Protein AF-A0A838TKJ1-F1 (afdb_monomer_lite)

Sequence (138 aa):
MSDKIYMLIDPRNNEPFYVGNTGSSLKERLANHLACRNNKRQYKYYETIWQIYNSRLHLNKKERKPIIVLLDEYEFPESCYWEGYWIEQLMAWGFNILNYNKSSKAKQGWFYKQNKPKMLTMYYRLKKHLEPKKPVAA

Secondary structure (DSSP, 8-state):
--EEEEEEEETTTTEEEEEEEESS-HHHHHHHHH-----TTSS-----HHHHHHHHTT--TTSPPPEEEEEEEE-TT-HHHHHHHHHHHHHHTT---TT--SS----S---------HHHHHHHHHHHHHSPPPP---

Radius of gyration: 16.79 Å; chains: 1; bounding box: 40×62×32 Å

pLDDT: mean 70.98, std 18.7, range [30.91, 93.75]

Structure (mmCIF, N/CA/C/O backbone):
data_AF-A0A838TKJ1-F1
#
_entry.id   AF-A0A838TKJ1-F1
#
loop_
_atom_site.group_PDB
_atom_site.id
_atom_site.type_symbol
_atom_site.label_atom_id
_atom_site.label_alt_id
_atom_site.label_comp_id
_atom_site.label_asym_id
_atom_site.label_entity_id
_atom_site.label_seq_id
_atom_site.pdbx_PDB_ins_code
_atom_site.Cartn_x
_atom_site.Cartn_y
_atom_site.Cartn_z
_atom_site.occupancy
_atom_site.B_iso_or_equiv
_atom_site.auth_seq_id
_atom_site.auth_comp_id
_atom_site.auth_asym_id
_atom_site.auth_atom_id
_atom_site.pdbx_PDB_model_num
ATOM 1 N N . MET A 1 1 ? 18.381 -0.783 -7.968 1.00 63.59 1 MET A N 1
ATOM 2 C CA . MET A 1 1 ? 17.486 -0.641 -6.797 1.00 63.59 1 MET A CA 1
ATOM 3 C C . MET A 1 1 ? 16.146 -1.217 -7.210 1.00 63.59 1 MET A C 1
ATOM 5 O O . MET A 1 1 ? 15.684 -0.838 -8.277 1.00 63.59 1 MET A O 1
ATOM 9 N N . SER A 1 2 ? 15.595 -2.158 -6.438 1.00 81.19 2 SER A N 1
ATOM 10 C CA . SER A 1 2 ? 14.269 -2.728 -6.712 1.00 81.19 2 SER A CA 1
ATOM 11 C C . SER A 1 2 ? 13.190 -1.789 -6.174 1.00 81.19 2 SER A C 1
ATOM 13 O O . SER A 1 2 ? 13.251 -1.363 -5.010 1.00 81.19 2 SER A O 1
ATOM 15 N N . ASP A 1 3 ? 12.245 -1.445 -7.037 1.00 89.12 3 ASP A N 1
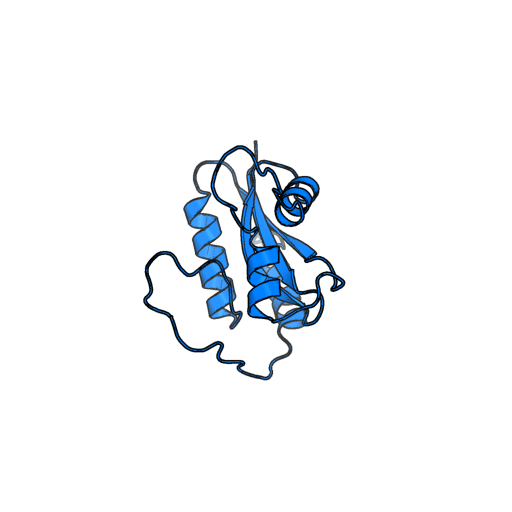ATOM 16 C CA . ASP A 1 3 ? 11.071 -0.669 -6.682 1.00 89.12 3 ASP A CA 1
ATOM 17 C C . ASP A 1 3 ? 9.985 -1.589 -6.117 1.00 89.12 3 ASP A C 1
ATOM 19 O O . ASP A 1 3 ? 9.921 -2.779 -6.412 1.00 89.12 3 ASP A O 1
ATOM 23 N N . LYS A 1 4 ? 9.102 -1.021 -5.294 1.00 92.94 4 LYS A N 1
ATOM 24 C CA . LYS A 1 4 ? 8.041 -1.765 -4.611 1.00 92.94 4 LYS A CA 1
ATOM 25 C C . LYS A 1 4 ? 6.677 -1.202 -4.955 1.00 92.94 4 LYS A C 1
ATOM 27 O O . LYS A 1 4 ? 6.478 0.010 -4.841 1.00 92.94 4 LYS A O 1
ATOM 32 N N . ILE A 1 5 ? 5.720 -2.072 -5.266 1.00 93.44 5 ILE A N 1
ATOM 33 C CA . ILE A 1 5 ? 4.294 -1.735 -5.239 1.00 93.44 5 ILE A CA 1
ATOM 34 C C . ILE A 1 5 ? 3.751 -2.044 -3.851 1.00 93.44 5 ILE A C 1
ATOM 36 O O . ILE A 1 5 ? 4.015 -3.098 -3.277 1.00 93.44 5 ILE A O 1
ATOM 40 N N . TYR A 1 6 ? 2.961 -1.132 -3.302 1.00 93.75 6 TYR A N 1
ATOM 41 C CA . TYR A 1 6 ? 2.281 -1.311 -2.028 1.00 93.75 6 TYR A CA 1
ATOM 42 C C . TYR A 1 6 ? 0.818 -0.908 -2.123 1.00 93.75 6 TYR A C 1
ATOM 44 O O . TYR A 1 6 ? 0.409 -0.165 -3.014 1.00 93.75 6 TYR A O 1
ATOM 52 N N . MET A 1 7 ? 0.044 -1.341 -1.135 1.00 93.62 7 MET A N 1
ATOM 53 C CA . MET A 1 7 ? -1.295 -0.827 -0.876 1.00 93.62 7 MET A CA 1
ATOM 54 C C . MET A 1 7 ? -1.409 -0.220 0.519 1.00 93.62 7 MET A C 1
ATOM 56 O O . MET A 1 7 ? -0.676 -0.599 1.436 1.00 93.62 7 MET A O 1
ATOM 60 N N . LEU A 1 8 ? -2.345 0.718 0.676 1.00 92.25 8 LEU A N 1
ATOM 61 C CA . LEU A 1 8 ? -2.817 1.186 1.976 1.00 92.25 8 LEU A CA 1
ATOM 62 C C . LEU A 1 8 ? -4.184 0.577 2.278 1.00 92.25 8 LEU A C 1
ATOM 64 O O . LEU A 1 8 ? -5.090 0.616 1.443 1.00 92.25 8 LEU A O 1
ATOM 68 N N . ILE A 1 9 ? -4.314 0.055 3.492 1.00 89.69 9 ILE A N 1
ATOM 69 C CA . ILE A 1 9 ? -5.513 -0.589 4.021 1.00 89.69 9 ILE A CA 1
ATOM 70 C C . ILE A 1 9 ? -6.088 0.264 5.147 1.00 89.69 9 ILE A C 1
ATOM 72 O O . ILE A 1 9 ? -5.357 0.742 6.023 1.00 89.69 9 ILE A O 1
ATOM 76 N N . ASP A 1 10 ? -7.406 0.440 5.133 1.00 86.44 10 ASP A N 1
ATOM 77 C CA . ASP A 1 10 ? -8.134 1.074 6.222 1.00 86.44 10 ASP A CA 1
ATOM 78 C C . ASP A 1 10 ? -8.250 0.081 7.389 1.00 86.44 10 ASP A C 1
ATOM 80 O O . ASP A 1 10 ? -8.839 -0.988 7.238 1.00 86.44 10 ASP A O 1
ATOM 84 N N . PRO A 1 11 ? -7.705 0.397 8.574 1.00 85.19 11 PRO A N 1
ATOM 85 C CA . PRO A 1 11 ? -7.661 -0.530 9.705 1.00 85.19 11 PRO A CA 1
ATOM 86 C C . PRO A 1 11 ? -9.033 -0.825 10.338 1.00 85.19 11 PRO A C 1
ATOM 88 O O . PRO A 1 11 ? -9.102 -1.616 11.279 1.00 85.19 11 PRO A O 1
ATOM 91 N N . ARG A 1 12 ? -10.113 -0.155 9.915 1.00 82.94 12 ARG A N 1
ATOM 92 C CA . ARG A 1 12 ? -11.457 -0.313 10.502 1.00 82.94 12 ARG A CA 1
ATOM 93 C C . ARG A 1 12 ? -12.263 -1.397 9.802 1.00 82.94 12 ARG A C 1
ATOM 95 O O . ARG A 1 12 ? -12.956 -2.161 10.463 1.00 82.94 12 ARG A O 1
ATOM 102 N N . ASN A 1 13 ? -12.154 -1.465 8.480 1.00 83.25 13 ASN A N 1
ATOM 103 C CA . ASN A 1 13 ? -12.812 -2.472 7.644 1.00 83.25 13 ASN A CA 1
ATOM 104 C C . ASN A 1 13 ? -11.814 -3.457 7.009 1.00 83.25 13 ASN A C 1
ATOM 106 O O . ASN A 1 13 ? -12.234 -4.444 6.409 1.00 83.25 13 ASN A O 1
ATOM 110 N N . ASN A 1 14 ? -10.509 -3.214 7.168 1.00 84.25 14 ASN A N 1
ATOM 111 C CA . ASN A 1 14 ? -9.423 -3.941 6.523 1.00 84.25 14 ASN A CA 1
ATOM 112 C C . ASN A 1 14 ? -9.540 -3.967 4.989 1.00 84.25 14 ASN A C 1
ATOM 114 O O . ASN A 1 14 ? -9.124 -4.929 4.351 1.00 84.25 14 ASN A O 1
ATOM 118 N N . GLU A 1 15 ? -10.096 -2.924 4.375 1.00 86.69 15 GLU A N 1
ATOM 119 C CA . GLU A 1 15 ? -10.185 -2.837 2.918 1.00 86.69 15 GLU A CA 1
ATOM 120 C C . GLU A 1 15 ? -9.051 -1.973 2.340 1.00 86.69 15 GLU A C 1
ATOM 122 O O . GLU A 1 15 ? -8.738 -0.909 2.891 1.00 86.69 15 GLU A O 1
ATOM 127 N N . PRO A 1 16 ? -8.418 -2.403 1.232 1.00 89.88 16 PRO A N 1
ATOM 128 C CA . PRO A 1 16 ? -7.485 -1.566 0.500 1.00 89.88 16 PRO A CA 1
ATOM 129 C C . PRO A 1 16 ? -8.228 -0.379 -0.109 1.00 89.88 16 PRO A C 1
ATOM 131 O O . PRO A 1 16 ? -9.289 -0.537 -0.713 1.00 89.88 16 PRO A O 1
ATOM 134 N N . PHE A 1 17 ? -7.641 0.806 0.027 1.00 87.44 17 PHE A N 1
ATOM 135 C CA . PHE A 1 17 ? -8.190 2.045 -0.524 1.00 87.44 17 PHE A CA 1
ATOM 136 C C . PHE A 1 17 ? -7.192 2.792 -1.411 1.00 87.44 17 PHE A C 1
ATOM 138 O O . PHE A 1 17 ? -7.559 3.782 -2.034 1.00 87.44 17 PHE A O 1
ATOM 145 N N . TYR A 1 18 ? -5.931 2.369 -1.479 1.00 90.88 18 TYR A N 1
ATOM 146 C CA . TYR A 1 18 ? -4.913 3.018 -2.304 1.00 90.88 18 TYR A CA 1
ATOM 147 C C . TYR A 1 18 ? -3.829 2.021 -2.701 1.00 90.88 18 TYR A C 1
ATOM 149 O O . TYR A 1 18 ? -3.478 1.156 -1.902 1.00 90.88 18 TYR A O 1
ATOM 157 N N . VAL A 1 19 ? -3.285 2.180 -3.902 1.00 91.19 19 VAL A N 1
ATOM 158 C CA . VAL A 1 19 ? -2.105 1.478 -4.422 1.00 91.19 19 VAL A CA 1
ATOM 159 C C . VAL A 1 19 ? -1.041 2.526 -4.715 1.00 91.19 19 VAL A C 1
ATOM 161 O O . VAL A 1 19 ? -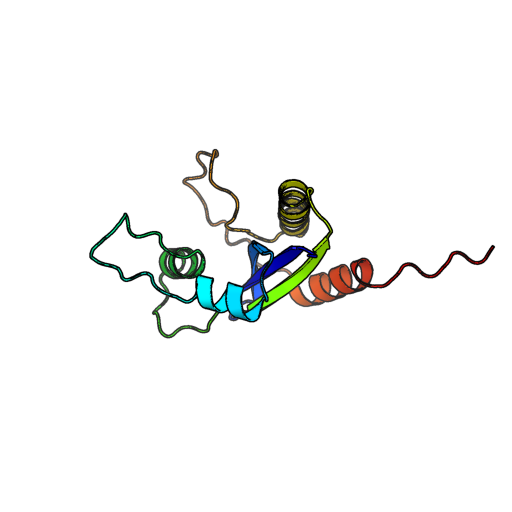1.361 3.652 -5.060 1.00 91.19 19 VAL A O 1
ATOM 164 N N . GLY A 1 20 ? 0.235 2.222 -4.576 1.00 90.38 20 GLY A N 1
ATOM 165 C CA . GLY A 1 20 ? 1.262 3.118 -5.082 1.00 90.38 20 GLY A CA 1
ATOM 166 C C . GLY A 1 20 ? 2.594 2.422 -5.190 1.00 90.38 20 GLY A C 1
ATOM 167 O O . GLY A 1 20 ? 2.759 1.299 -4.722 1.00 90.38 20 GLY A O 1
ATOM 168 N N . ASN A 1 21 ? 3.557 3.122 -5.765 1.00 91.56 21 ASN A N 1
ATOM 169 C CA . ASN A 1 21 ? 4.919 2.639 -5.883 1.00 91.56 21 ASN A CA 1
ATOM 170 C C . ASN A 1 21 ? 5.892 3.447 -5.011 1.00 91.56 21 ASN A C 1
ATOM 172 O O . ASN A 1 21 ? 5.617 4.582 -4.593 1.00 91.56 21 ASN A O 1
ATOM 176 N N . THR A 1 22 ? 7.026 2.841 -4.675 1.00 91.06 22 THR A N 1
ATOM 177 C CA . THR A 1 22 ? 8.110 3.514 -3.958 1.00 91.06 22 THR A CA 1
ATOM 178 C C . THR A 1 22 ? 9.449 2.824 -4.200 1.00 91.06 22 THR A C 1
ATOM 180 O O . THR A 1 22 ? 9.538 1.602 -4.127 1.00 91.06 22 THR A O 1
ATOM 183 N N . GLY A 1 23 ? 10.502 3.617 -4.413 1.00 91.12 23 GLY A N 1
ATOM 184 C CA . GLY A 1 23 ? 11.889 3.135 -4.385 1.00 91.12 23 GLY A CA 1
ATOM 185 C C . GLY A 1 23 ? 12.490 3.100 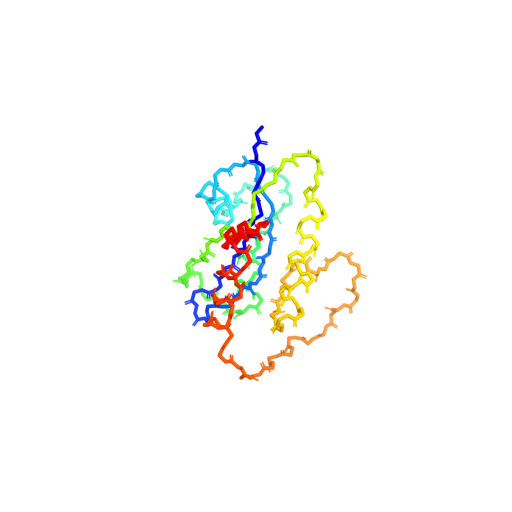-2.973 1.00 91.12 23 GLY A C 1
ATOM 186 O O . GLY A 1 23 ? 13.564 2.544 -2.761 1.00 91.12 23 GLY A O 1
ATOM 187 N N . SER A 1 24 ? 11.807 3.689 -1.984 1.00 91.62 24 SER A N 1
ATOM 188 C CA . SER A 1 24 ? 12.242 3.703 -0.582 1.00 91.62 24 SER A CA 1
ATOM 189 C C . SER A 1 24 ? 11.589 2.599 0.259 1.00 91.62 24 SER A C 1
ATOM 191 O O . SER A 1 24 ? 10.793 1.795 -0.229 1.00 91.62 24 SER A O 1
ATOM 193 N N . SER A 1 25 ? 11.925 2.526 1.550 1.00 93.25 25 SER A N 1
ATOM 194 C CA . SER A 1 25 ? 11.303 1.549 2.452 1.00 93.25 25 SER A CA 1
ATOM 195 C C . SER A 1 25 ? 9.804 1.830 2.654 1.00 93.25 25 SER A C 1
ATOM 197 O O . SER A 1 25 ? 9.371 2.983 2.697 1.00 93.25 25 SER A O 1
ATOM 199 N N . LEU A 1 26 ? 8.995 0.784 2.869 1.00 93.00 26 LEU A N 1
ATOM 200 C CA . LEU A 1 26 ? 7.562 0.951 3.158 1.00 93.00 26 LEU A CA 1
ATOM 201 C C . LEU A 1 26 ? 7.314 1.787 4.420 1.00 93.00 26 LEU A C 1
ATOM 203 O O . LEU A 1 26 ? 6.379 2.582 4.468 1.00 93.00 26 LEU A O 1
ATOM 207 N N . LYS A 1 27 ? 8.177 1.659 5.435 1.00 92.62 27 LYS A N 1
ATOM 208 C CA . LYS A 1 27 ? 8.093 2.448 6.671 1.00 92.62 27 LYS A CA 1
ATOM 209 C C . LYS A 1 27 ? 8.239 3.944 6.391 1.00 92.62 27 LYS A C 1
ATOM 211 O O . LYS A 1 27 ? 7.453 4.745 6.895 1.00 92.62 27 LYS A O 1
ATOM 216 N N . GLU A 1 28 ? 9.221 4.312 5.577 1.00 91.56 28 GLU A N 1
ATOM 217 C CA . GLU A 1 28 ? 9.445 5.696 5.162 1.00 91.56 28 GLU A CA 1
ATOM 218 C C . GLU A 1 28 ? 8.292 6.208 4.295 1.00 91.56 28 GLU A C 1
ATOM 220 O O . GLU A 1 28 ? 7.769 7.301 4.518 1.00 91.56 28 GLU A O 1
ATOM 225 N N . ARG A 1 29 ? 7.813 5.385 3.356 1.00 91.94 29 ARG A N 1
ATOM 226 C CA . ARG A 1 29 ? 6.674 5.748 2.513 1.00 91.94 29 ARG A CA 1
ATOM 227 C C . ARG A 1 29 ? 5.396 5.965 3.323 1.00 91.94 29 ARG A C 1
ATOM 229 O O . ARG A 1 29 ? 4.663 6.917 3.058 1.00 91.94 29 ARG A O 1
ATOM 236 N N . LEU A 1 30 ? 5.145 5.137 4.336 1.00 90.88 30 LEU A N 1
ATOM 237 C CA . LEU A 1 30 ? 4.035 5.325 5.268 1.00 90.88 30 LEU A CA 1
ATOM 238 C C . LEU A 1 30 ? 4.191 6.621 6.071 1.00 90.88 30 LEU A C 1
ATOM 240 O O . LEU A 1 30 ? 3.219 7.360 6.222 1.00 90.88 30 LEU A O 1
ATOM 244 N N . ALA A 1 31 ? 5.399 6.930 6.551 1.00 88.25 31 ALA A N 1
ATOM 245 C CA . ALA A 1 31 ? 5.664 8.187 7.245 1.00 88.25 31 ALA A CA 1
ATOM 246 C C . ALA A 1 31 ? 5.336 9.399 6.356 1.00 88.25 31 ALA A C 1
ATOM 248 O O . ALA A 1 31 ? 4.687 10.331 6.825 1.00 88.25 31 ALA A O 1
ATOM 249 N N . ASN A 1 32 ? 5.673 9.344 5.064 1.00 85.88 32 ASN A N 1
ATOM 250 C CA . ASN A 1 32 ? 5.333 10.388 4.093 1.00 85.88 32 ASN A CA 1
ATOM 251 C C . ASN A 1 32 ? 3.816 10.544 3.880 1.00 85.88 32 ASN A C 1
ATOM 253 O O . ASN A 1 32 ? 3.331 11.668 3.777 1.00 85.88 32 ASN A O 1
ATOM 257 N N . HIS A 1 33 ? 3.049 9.447 3.862 1.00 85.12 33 HIS A N 1
ATOM 258 C CA . HIS A 1 33 ? 1.577 9.502 3.802 1.00 85.12 33 HIS A CA 1
ATOM 259 C C . HIS A 1 33 ? 0.946 10.104 5.064 1.00 85.12 33 HIS A C 1
ATOM 261 O O . HIS A 1 33 ? -0.106 10.743 4.993 1.00 85.12 33 HIS A O 1
ATOM 267 N N . LEU A 1 34 ? 1.579 9.902 6.220 1.00 84.00 34 LEU A N 1
ATOM 268 C CA . LEU A 1 34 ? 1.124 10.425 7.510 1.00 84.00 34 LEU A CA 1
ATOM 269 C C . LEU A 1 34 ? 1.564 11.871 7.766 1.00 84.00 34 LEU A C 1
ATOM 271 O O . LEU A 1 34 ? 0.901 12.587 8.519 1.00 84.00 34 LEU A O 1
ATOM 275 N N . ALA A 1 35 ? 2.678 12.299 7.176 1.00 79.19 35 ALA A N 1
ATOM 276 C CA . ALA A 1 35 ? 3.237 13.622 7.381 1.00 79.19 35 ALA A CA 1
ATOM 277 C C . ALA A 1 35 ? 2.335 14.696 6.754 1.00 79.19 35 ALA A C 1
ATOM 279 O O . ALA A 1 35 ? 2.289 14.882 5.540 1.00 79.19 35 ALA A O 1
ATOM 280 N N . CYS A 1 36 ? 1.639 15.464 7.594 1.00 61.41 36 CYS A N 1
ATOM 281 C CA . CYS A 1 36 ? 1.002 16.701 7.160 1.00 61.41 36 CYS A CA 1
ATOM 282 C C . CYS A 1 36 ? 2.087 17.708 6.751 1.00 61.41 36 CYS A C 1
ATOM 284 O O . CYS A 1 36 ? 2.815 18.204 7.613 1.00 61.41 36 CYS A O 1
ATOM 286 N N . ARG A 1 37 ? 2.179 18.081 5.468 1.00 55.16 37 ARG A N 1
ATOM 287 C CA . ARG A 1 37 ? 2.995 19.236 5.056 1.00 55.16 37 ARG A CA 1
ATOM 288 C C . ARG A 1 37 ? 2.290 20.537 5.452 1.00 55.16 37 ARG A C 1
ATOM 290 O O . ARG A 1 37 ? 1.675 21.204 4.632 1.00 55.16 37 ARG A O 1
ATOM 297 N N . ASN A 1 38 ? 2.421 20.928 6.717 1.00 45.53 38 ASN A N 1
ATOM 298 C CA . ASN A 1 38 ? 2.017 22.247 7.222 1.00 45.53 38 ASN A CA 1
ATOM 299 C C . ASN A 1 38 ? 3.064 23.333 6.904 1.00 45.53 38 ASN A C 1
ATOM 301 O O . ASN A 1 38 ? 3.317 24.219 7.720 1.00 45.53 38 ASN A O 1
ATOM 305 N N . ASN A 1 39 ? 3.699 23.290 5.730 1.00 45.44 39 ASN A N 1
ATOM 306 C CA . ASN A 1 39 ? 4.639 24.338 5.342 1.00 45.44 39 ASN A CA 1
ATOM 307 C C . ASN A 1 39 ? 3.869 25.531 4.774 1.00 45.44 39 ASN A C 1
ATOM 309 O O . ASN A 1 39 ? 3.688 25.668 3.571 1.00 45.44 39 ASN A O 1
ATOM 313 N N . LYS A 1 40 ? 3.458 26.433 5.673 1.00 44.53 40 LYS A N 1
ATOM 314 C CA . LYS A 1 40 ? 2.768 27.705 5.383 1.00 44.53 40 LYS A CA 1
ATOM 315 C C . LYS A 1 40 ? 3.520 28.662 4.441 1.00 44.53 40 LYS A C 1
ATOM 317 O O . LYS A 1 40 ? 3.009 29.741 4.168 1.00 44.53 40 LYS A O 1
ATOM 322 N N . ARG A 1 41 ? 4.735 28.336 3.986 1.00 46.75 41 ARG A N 1
ATOM 323 C CA . ARG A 1 41 ? 5.595 29.283 3.259 1.00 46.75 41 ARG A CA 1
ATOM 324 C C . ARG A 1 41 ? 5.840 28.967 1.796 1.00 46.75 41 ARG A C 1
ATOM 326 O O . ARG A 1 41 ? 6.165 29.895 1.069 1.00 46.75 41 ARG A O 1
ATOM 333 N N . GLN A 1 42 ? 5.685 27.730 1.335 1.00 45.00 42 GLN A N 1
ATOM 334 C CA . GLN A 1 42 ? 6.033 27.402 -0.045 1.00 45.00 42 GLN A CA 1
ATOM 335 C C . GLN A 1 42 ? 5.133 26.281 -0.572 1.00 45.00 42 GLN A C 1
ATOM 337 O O . GLN A 1 42 ? 5.251 25.131 -0.163 1.00 45.00 42 GLN A O 1
ATOM 342 N N . TYR A 1 43 ? 4.272 26.668 -1.517 1.00 41.50 43 TYR A N 1
ATOM 343 C CA . TYR A 1 43 ? 3.435 25.834 -2.382 1.00 41.50 43 TYR A CA 1
ATOM 344 C C . TYR A 1 43 ? 2.206 25.169 -1.737 1.00 41.50 43 TYR A C 1
ATOM 346 O O . TYR A 1 43 ? 2.275 24.526 -0.697 1.00 41.50 43 TYR A O 1
ATOM 354 N N . LYS A 1 44 ? 1.066 25.371 -2.420 1.00 43.16 44 LYS A N 1
ATOM 355 C CA . LYS A 1 44 ? -0.231 24.673 -2.340 1.00 43.16 44 LYS A CA 1
ATOM 356 C C . LYS A 1 44 ? -0.235 23.452 -1.408 1.00 43.16 44 LYS A C 1
ATOM 358 O O . LYS A 1 44 ? 0.501 22.500 -1.643 1.00 43.16 44 LYS A O 1
ATOM 363 N N . TYR A 1 45 ? -1.122 23.471 -0.413 1.00 47.22 45 TYR A N 1
ATOM 364 C CA . TYR A 1 45 ? -1.476 22.329 0.432 1.00 47.22 45 TYR A CA 1
ATOM 365 C C . TYR A 1 45 ? -1.722 21.076 -0.426 1.00 47.22 45 TYR A C 1
ATOM 367 O O . TYR A 1 45 ? -2.805 20.905 -0.981 1.00 47.22 45 TYR A O 1
ATOM 375 N N . TYR A 1 46 ? -0.721 20.211 -0.577 1.00 55.81 46 TYR A N 1
ATOM 376 C CA . TYR A 1 46 ? -0.948 18.878 -1.117 1.00 55.81 46 TYR A CA 1
ATOM 377 C C . TYR A 1 46 ? -1.429 18.023 0.046 1.00 55.81 46 TYR A C 1
ATOM 379 O O . TYR A 1 46 ? -0.633 17.627 0.901 1.00 55.81 46 TYR A O 1
ATOM 387 N N . GLU A 1 47 ? -2.743 17.809 0.112 1.00 64.31 47 GLU A N 1
ATOM 388 C CA . GLU A 1 47 ? -3.313 16.843 1.042 1.00 64.31 47 GLU A CA 1
ATOM 389 C C . GLU A 1 47 ? -2.710 15.466 0.753 1.00 64.31 47 GLU A C 1
ATOM 391 O O . GLU A 1 47 ? -2.603 15.047 -0.405 1.00 64.31 47 GLU A O 1
ATOM 396 N N . THR A 1 48 ? -2.287 14.753 1.796 1.00 75.50 48 THR A N 1
ATOM 397 C CA . THR A 1 48 ? -1.839 13.371 1.610 1.00 75.50 48 THR A CA 1
ATOM 398 C C . THR A 1 48 ? -3.039 12.486 1.286 1.00 75.50 48 THR A C 1
ATOM 400 O O . THR A 1 48 ? -4.172 12.787 1.665 1.00 75.50 48 THR A O 1
ATOM 403 N N . ILE A 1 49 ? -2.809 11.349 0.627 1.00 76.56 49 ILE A N 1
ATOM 404 C CA . ILE A 1 49 ? -3.879 10.385 0.327 1.00 76.56 49 ILE A CA 1
ATOM 405 C C . ILE A 1 49 ? -4.642 9.981 1.597 1.00 76.56 49 ILE A C 1
ATOM 407 O O . ILE A 1 49 ? -5.864 9.857 1.569 1.00 76.56 49 ILE A O 1
ATOM 411 N N . TRP A 1 50 ? -3.942 9.847 2.726 1.00 75.38 50 TRP A N 1
ATOM 412 C CA . TRP A 1 50 ? -4.565 9.566 4.017 1.00 75.38 50 TRP A CA 1
ATOM 413 C C . TRP A 1 50 ? -5.489 10.694 4.500 1.00 75.38 50 TRP A C 1
ATOM 415 O O . TRP A 1 50 ? -6.576 10.432 5.008 1.00 75.38 50 TRP A O 1
ATOM 425 N N . GLN A 1 51 ? -5.091 11.955 4.319 1.00 74.19 51 GLN A N 1
ATOM 426 C CA . GLN A 1 51 ? -5.936 13.101 4.662 1.00 74.19 51 GLN A CA 1
ATOM 427 C C . GLN A 1 51 ? -7.176 13.174 3.775 1.00 74.19 51 GLN A C 1
ATOM 429 O O . GLN A 1 51 ? -8.269 13.366 4.300 1.00 74.19 51 GLN A O 1
ATOM 434 N N . ILE A 1 52 ? -7.012 12.960 2.466 1.00 73.50 52 ILE A N 1
ATOM 435 C CA . ILE A 1 52 ? -8.118 12.908 1.500 1.00 73.50 52 ILE A CA 1
ATOM 436 C C . ILE A 1 52 ? -9.087 11.780 1.867 1.00 73.50 52 ILE A C 1
ATOM 438 O O . ILE A 1 52 ? -10.302 11.955 1.814 1.00 73.50 52 ILE A O 1
ATOM 442 N N . TYR A 1 53 ? -8.567 10.613 2.245 1.00 74.50 53 TYR A N 1
ATOM 443 C CA . TYR A 1 53 ? -9.393 9.483 2.657 1.00 74.50 53 TYR A CA 1
ATOM 444 C C . TYR A 1 53 ? -10.192 9.797 3.927 1.00 74.50 53 TYR A C 1
ATOM 446 O O . TYR A 1 53 ? -11.412 9.639 3.944 1.00 74.50 53 TYR A O 1
ATOM 454 N N . ASN A 1 54 ? -9.533 10.329 4.960 1.00 72.69 54 ASN A N 1
ATOM 455 C CA . ASN A 1 54 ? -10.195 10.693 6.213 1.00 72.69 54 ASN A CA 1
ATOM 456 C C . ASN A 1 54 ? -11.222 11.815 6.045 1.00 72.69 54 ASN A C 1
ATOM 458 O O . ASN A 1 54 ? -12.290 11.752 6.653 1.00 72.69 54 ASN A O 1
ATOM 462 N N . SER A 1 55 ? -10.924 12.829 5.226 1.00 69.19 55 SER A N 1
ATOM 463 C CA . SER A 1 55 ? -11.849 13.937 4.968 1.00 69.19 55 SER A CA 1
ATOM 464 C C . SER A 1 55 ? -13.096 13.459 4.226 1.00 69.19 55 SER A C 1
ATOM 466 O O . SER A 1 55 ? -14.205 13.824 4.612 1.00 69.19 55 SER A O 1
ATOM 468 N N . ARG A 1 56 ? -12.940 12.568 3.236 1.00 68.44 56 ARG A N 1
ATOM 469 C CA . ARG A 1 56 ? -14.059 11.942 2.506 1.00 68.44 56 ARG A CA 1
ATOM 470 C C . ARG A 1 56 ? -14.954 11.080 3.388 1.00 68.44 56 ARG A C 1
ATOM 472 O O . ARG A 1 56 ? -16.122 10.904 3.064 1.00 68.44 56 ARG A O 1
ATOM 479 N N . LEU A 1 57 ? -14.409 10.536 4.470 1.00 68.88 57 LEU A N 1
ATOM 480 C CA . LEU A 1 57 ? -15.135 9.679 5.401 1.00 68.88 57 LEU A CA 1
ATOM 481 C C . LEU A 1 57 ? -15.622 10.428 6.650 1.00 68.88 57 LEU A C 1
ATOM 483 O O . LEU A 1 57 ? -16.168 9.795 7.547 1.00 68.88 57 LEU A O 1
ATOM 487 N N . HIS A 1 58 ? -15.453 11.757 6.704 1.00 65.88 58 HIS A N 1
ATOM 488 C CA . HIS A 1 58 ? -15.824 12.607 7.843 1.00 65.88 58 HIS A CA 1
ATOM 489 C C . HIS A 1 58 ? -15.242 12.128 9.184 1.00 65.88 58 HIS A C 1
ATOM 491 O O . HIS A 1 58 ? -15.880 12.221 10.232 1.00 65.88 58 HIS A O 1
ATOM 497 N N . LEU A 1 59 ? -14.013 11.611 9.152 1.00 65.44 59 LEU A N 1
ATOM 498 C CA . LEU A 1 59 ? -13.386 10.991 10.315 1.00 65.44 59 LEU A CA 1
ATOM 499 C C . LEU A 1 59 ? -12.643 12.008 11.162 1.00 65.44 59 LEU A C 1
ATOM 501 O O . LEU A 1 59 ? -11.941 12.893 10.664 1.00 65.44 59 LEU A O 1
ATOM 505 N N . ASN A 1 60 ? -12.727 11.821 12.474 1.00 61.94 60 ASN A N 1
ATOM 506 C CA . ASN A 1 60 ? -11.911 12.576 13.407 1.00 61.94 60 ASN A CA 1
ATOM 507 C C . ASN A 1 60 ? -10.440 12.164 13.259 1.00 61.94 60 ASN A C 1
ATOM 509 O O . ASN A 1 60 ? -10.112 10.981 13.214 1.00 61.94 60 ASN A O 1
ATOM 513 N N . LYS A 1 61 ? -9.519 13.138 13.285 1.00 57.31 61 LYS A N 1
ATOM 514 C CA . LYS A 1 61 ? -8.055 12.929 13.160 1.00 57.31 61 LYS A CA 1
ATOM 515 C C . LYS A 1 61 ? -7.441 11.960 14.188 1.00 57.31 61 LYS A C 1
ATOM 517 O O . LYS A 1 61 ? -6.268 11.622 14.072 1.00 57.31 61 LYS A O 1
ATOM 522 N N . LYS A 1 62 ? -8.206 11.555 15.207 1.00 57.53 62 LYS A N 1
ATOM 523 C CA . LYS A 1 62 ? -7.815 10.567 16.221 1.00 57.53 62 LYS A CA 1
ATOM 524 C C . LYS A 1 62 ? -7.985 9.113 15.751 1.00 57.53 62 LYS A C 1
ATOM 526 O O . LYS A 1 62 ? -7.610 8.209 16.491 1.00 57.53 62 LYS A O 1
ATOM 531 N N . GLU A 1 63 ? -8.539 8.872 14.562 1.00 61.34 63 GLU A N 1
ATOM 532 C CA . GLU A 1 63 ? -8.704 7.516 14.035 1.00 61.34 63 GLU A CA 1
ATOM 533 C C . GLU A 1 63 ? -7.395 6.884 13.528 1.00 61.34 63 GLU A C 1
ATOM 535 O O . GLU A 1 63 ? -6.406 7.548 13.210 1.00 61.34 63 GLU A O 1
ATOM 540 N N . ARG A 1 64 ? -7.400 5.546 13.541 1.00 72.12 64 ARG A N 1
ATOM 541 C CA . ARG A 1 64 ? -6.253 4.644 13.376 1.00 72.12 64 ARG A CA 1
ATOM 542 C C . ARG A 1 64 ? -5.539 4.856 12.032 1.00 72.12 64 ARG A C 1
ATOM 544 O O . ARG A 1 64 ? -6.188 4.975 11.004 1.00 72.12 64 ARG A O 1
ATOM 551 N N . LYS A 1 65 ? -4.200 4.855 12.055 1.00 84.12 65 LYS A N 1
ATOM 552 C CA . LYS A 1 65 ? -3.307 5.007 10.885 1.00 84.12 65 LYS A CA 1
ATOM 553 C C . LYS A 1 65 ? -3.525 3.885 9.851 1.00 84.12 65 LYS A C 1
ATOM 555 O O . LYS A 1 65 ? -3.811 2.763 10.269 1.00 84.12 65 LYS A O 1
ATOM 560 N N . PRO A 1 66 ? -3.322 4.139 8.543 1.00 89.19 66 PRO A N 1
ATOM 561 C CA . PRO A 1 66 ? -3.462 3.110 7.528 1.00 89.19 66 PRO A CA 1
ATOM 562 C C . PRO A 1 66 ? -2.360 2.062 7.670 1.00 89.19 66 PRO A C 1
ATOM 564 O O . PRO A 1 66 ? -1.240 2.367 8.093 1.00 89.19 66 PRO A O 1
ATOM 567 N N . ILE A 1 67 ? -2.680 0.831 7.288 1.00 90.38 67 ILE A N 1
ATOM 568 C CA . ILE A 1 67 ? -1.721 -0.272 7.232 1.00 90.38 67 ILE A CA 1
ATOM 569 C C . ILE A 1 67 ? -1.117 -0.280 5.828 1.00 90.38 67 ILE A C 1
ATOM 571 O O . ILE A 1 67 ? -1.857 -0.284 4.848 1.00 90.38 67 ILE A O 1
ATOM 575 N N . ILE A 1 68 ? 0.213 -0.272 5.721 1.00 93.50 68 ILE A N 1
ATOM 576 C CA . ILE A 1 68 ? 0.915 -0.419 4.441 1.00 93.50 68 ILE A CA 1
ATOM 577 C C . ILE A 1 68 ? 1.308 -1.882 4.232 1.00 93.50 68 ILE A C 1
ATOM 579 O O . ILE A 1 68 ? 1.847 -2.509 5.143 1.00 93.50 68 ILE A O 1
ATOM 583 N N . VAL A 1 69 ? 1.046 -2.422 3.044 1.00 92.62 69 VAL A N 1
ATOM 584 C CA . VAL A 1 69 ? 1.359 -3.815 2.691 1.00 92.62 69 VAL A CA 1
ATOM 585 C C . VAL A 1 69 ? 2.076 -3.854 1.349 1.00 92.62 69 VAL A C 1
ATOM 587 O O . VAL A 1 69 ? 1.643 -3.189 0.411 1.00 92.62 69 VAL A O 1
ATOM 590 N N . LEU A 1 70 ? 3.161 -4.627 1.271 1.00 93.31 70 LEU A N 1
ATOM 591 C CA . LEU A 1 70 ? 3.858 -4.923 0.021 1.00 93.31 70 LEU A CA 1
ATOM 592 C C . LEU A 1 70 ? 2.956 -5.772 -0.880 1.00 93.31 70 LEU A C 1
ATOM 594 O O . LEU A 1 70 ? 2.438 -6.793 -0.431 1.00 93.31 70 LEU A O 1
ATOM 598 N N . LEU A 1 71 ? 2.779 -5.349 -2.125 1.00 90.31 71 LEU A N 1
ATOM 599 C CA . LEU A 1 71 ? 2.114 -6.138 -3.158 1.00 90.31 71 LEU A CA 1
ATOM 600 C C . LEU A 1 71 ? 3.128 -6.818 -4.067 1.00 90.31 71 LEU A C 1
ATOM 602 O O . LEU A 1 71 ? 2.942 -7.984 -4.394 1.00 90.31 71 LEU A O 1
ATOM 606 N N . ASP A 1 72 ? 4.176 -6.090 -4.452 1.00 90.56 72 ASP A N 1
ATOM 607 C CA . ASP A 1 72 ? 5.129 -6.563 -5.449 1.00 90.56 72 ASP A CA 1
ATOM 60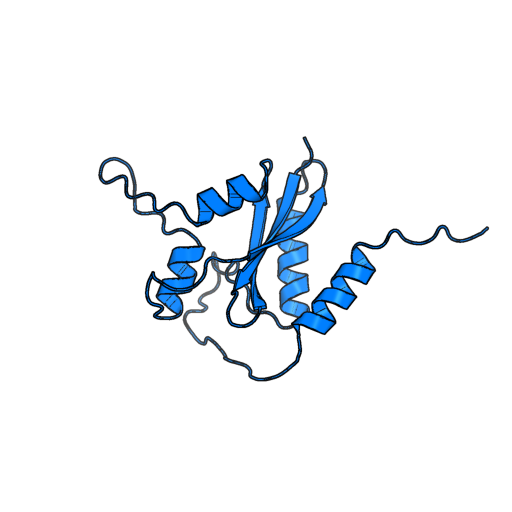8 C C . ASP A 1 72 ? 6.486 -5.870 -5.337 1.00 90.56 72 ASP A C 1
ATOM 610 O O . ASP A 1 72 ? 6.579 -4.759 -4.801 1.00 90.56 72 ASP A O 1
ATOM 614 N N . GLU A 1 73 ? 7.508 -6.503 -5.904 1.00 90.69 73 GLU A N 1
ATOM 615 C CA . GLU A 1 73 ? 8.842 -5.934 -6.100 1.00 90.69 73 GLU A CA 1
ATOM 616 C C . GLU A 1 73 ? 9.263 -6.127 -7.557 1.00 90.69 73 GLU A C 1
ATOM 618 O O . GLU A 1 73 ? 9.158 -7.224 -8.098 1.00 90.69 73 GLU A O 1
ATOM 623 N N . TYR A 1 74 ? 9.741 -5.064 -8.197 1.00 84.69 74 TYR A N 1
ATOM 624 C CA . TYR A 1 74 ? 10.086 -5.081 -9.614 1.00 84.69 74 TYR A CA 1
ATOM 625 C C . TYR A 1 74 ? 11.347 -4.264 -9.892 1.00 84.69 74 TYR A C 1
ATOM 627 O O . TYR A 1 74 ? 11.709 -3.331 -9.168 1.00 84.69 74 TYR A O 1
ATOM 635 N N . GLU A 1 75 ? 12.018 -4.602 -10.987 1.00 85.44 75 GLU A N 1
ATOM 636 C CA . GLU A 1 75 ? 13.142 -3.827 -11.499 1.00 85.44 75 GLU A CA 1
ATOM 637 C C . GLU A 1 75 ? 12.649 -2.815 -12.541 1.00 85.44 75 GLU A C 1
ATOM 639 O O . GLU A 1 75 ? 11.694 -3.059 -13.278 1.00 85.44 75 GLU A O 1
ATOM 644 N N . PHE A 1 76 ? 13.262 -1.630 -12.565 1.00 72.56 76 PHE A N 1
ATOM 645 C CA . PHE A 1 76 ? 12.896 -0.555 -13.493 1.00 72.56 76 PHE A CA 1
ATOM 646 C C . PHE A 1 76 ? 12.877 -1.028 -14.960 1.00 72.56 76 PHE A C 1
ATOM 648 O O . PHE A 1 76 ? 13.726 -1.842 -15.325 1.00 72.56 76 PHE A O 1
ATOM 655 N N . PRO A 1 77 ? 12.013 -0.450 -15.830 1.00 69.44 77 PRO A N 1
ATOM 656 C CA . PRO A 1 77 ? 11.229 0.785 -15.642 1.00 69.44 77 PRO A CA 1
ATOM 657 C C . PRO A 1 77 ? 9.695 0.629 -15.545 1.00 69.44 77 PRO A C 1
ATOM 659 O O . PRO A 1 77 ? 8.955 1.574 -15.816 1.00 69.44 77 PRO A O 1
ATOM 662 N N . GLU A 1 78 ? 9.181 -0.522 -15.125 1.00 81.06 78 GLU A N 1
ATOM 663 C CA . GLU A 1 78 ? 7.760 -0.879 -15.301 1.00 81.06 78 GLU A CA 1
ATOM 664 C C . GLU A 1 78 ? 6.783 -0.348 -14.227 1.00 81.06 78 GLU A C 1
ATOM 666 O O . GLU A 1 78 ? 5.685 -0.876 -14.053 1.00 81.06 78 GLU A O 1
ATOM 671 N N . SER A 1 79 ? 7.131 0.719 -13.504 1.00 79.44 79 SER A N 1
ATOM 672 C CA . SER A 1 79 ? 6.358 1.185 -12.339 1.00 79.44 79 SER A CA 1
ATOM 673 C C . SER A 1 79 ? 4.891 1.512 -12.632 1.00 79.44 79 SER A C 1
ATOM 675 O O . SER A 1 79 ? 3.998 1.081 -11.903 1.00 79.44 79 SER A O 1
ATOM 677 N N . CYS A 1 80 ? 4.633 2.228 -13.728 1.00 81.00 80 CYS A N 1
ATOM 678 C CA . CYS A 1 80 ? 3.282 2.575 -14.166 1.00 81.00 80 CYS A CA 1
ATOM 679 C C . CYS A 1 80 ? 2.456 1.339 -14.543 1.00 81.00 80 CYS A C 1
ATOM 681 O O . CYS A 1 80 ? 1.250 1.313 -14.302 1.00 81.00 80 CYS A O 1
ATOM 683 N N . TYR A 1 81 ? 3.098 0.331 -15.142 1.00 87.69 81 TYR A N 1
ATOM 684 C CA . TYR A 1 81 ? 2.439 -0.909 -15.538 1.00 87.69 81 TYR A CA 1
ATOM 685 C C . TYR A 1 81 ? 2.008 -1.697 -14.302 1.00 87.69 81 TYR A C 1
ATOM 687 O O . TYR A 1 81 ? 0.829 -2.016 -14.162 1.00 87.69 81 TYR A O 1
ATOM 695 N N . TRP A 1 82 ? 2.932 -1.932 -13.367 1.00 86.56 82 TRP A N 1
ATOM 696 C CA . TRP A 1 82 ? 2.646 -2.698 -12.156 1.00 86.56 82 TRP A CA 1
ATOM 697 C C . TRP A 1 82 ? 1.642 -1.992 -11.241 1.00 86.56 82 TRP A C 1
ATOM 699 O O . TRP A 1 82 ? 0.740 -2.639 -10.708 1.00 86.56 82 TRP A O 1
ATOM 709 N N . GLU A 1 83 ? 1.722 -0.664 -11.099 1.00 86.38 83 GLU A N 1
ATOM 710 C CA . GLU A 1 83 ? 0.702 0.100 -10.371 1.00 86.38 83 GLU A CA 1
ATOM 711 C C . GLU A 1 83 ? -0.681 -0.053 -11.028 1.00 86.38 83 GLU A C 1
ATOM 713 O O . GLU A 1 83 ? -1.659 -0.343 -10.335 1.00 86.38 83 GLU A O 1
ATOM 718 N N . GLY A 1 84 ? -0.763 0.087 -12.357 1.00 86.75 84 GLY A N 1
ATOM 719 C CA . GLY A 1 84 ? -2.004 -0.076 -13.118 1.00 86.75 84 GLY A CA 1
ATOM 720 C C . GLY A 1 84 ? -2.605 -1.474 -12.978 1.00 86.75 84 GLY A C 1
ATOM 721 O O . GLY A 1 84 ? -3.775 -1.604 -12.617 1.00 86.75 84 GLY A O 1
ATOM 722 N N . TYR A 1 85 ? -1.782 -2.509 -13.160 1.00 90.12 85 TYR A N 1
ATOM 723 C CA . TYR A 1 85 ? -2.165 -3.908 -12.980 1.00 90.12 85 TYR A CA 1
ATOM 724 C C . TYR A 1 85 ? -2.796 -4.149 -11.604 1.00 90.12 85 TYR A C 1
ATOM 726 O O . TYR A 1 85 ? -3.896 -4.694 -11.506 1.00 90.12 85 TYR A O 1
ATOM 734 N N . TRP A 1 86 ? -2.147 -3.699 -10.525 1.00 88.94 86 TRP A N 1
ATOM 735 C CA . TRP A 1 86 ? -2.651 -3.919 -9.169 1.00 88.94 86 TRP A CA 1
ATOM 736 C C . TRP A 1 86 ? -3.925 -3.121 -8.865 1.00 88.94 86 TRP A C 1
ATOM 738 O O . TRP A 1 86 ? -4.802 -3.625 -8.156 1.00 88.94 86 TRP A O 1
ATOM 748 N N . ILE A 1 87 ? -4.078 -1.916 -9.424 1.00 87.00 87 ILE A N 1
ATOM 749 C CA . ILE A 1 87 ? -5.330 -1.150 -9.336 1.00 87.00 87 ILE A CA 1
ATOM 750 C C . ILE A 1 87 ? -6.470 -1.921 -10.011 1.00 87.00 87 ILE A C 1
ATOM 752 O O . ILE A 1 87 ? -7.499 -2.166 -9.376 1.00 87.00 87 ILE A O 1
ATOM 756 N N . GLU A 1 88 ? -6.285 -2.340 -11.264 1.00 86.81 88 GLU A N 1
ATOM 757 C CA . GLU A 1 88 ? -7.289 -3.098 -12.017 1.00 86.81 88 GLU A CA 1
ATOM 758 C C . GLU A 1 88 ? -7.629 -4.418 -11.322 1.00 86.81 88 GLU A C 1
ATOM 760 O O . GLU A 1 88 ? -8.803 -4.769 -11.172 1.00 86.81 88 GLU A O 1
ATOM 765 N N . GLN A 1 89 ? -6.616 -5.115 -10.806 1.00 86.94 89 GLN A N 1
ATOM 766 C CA . GLN A 1 89 ? -6.790 -6.383 -10.116 1.00 86.94 89 GLN A CA 1
ATOM 767 C C . GLN A 1 89 ? -7.620 -6.237 -8.832 1.00 86.94 89 GLN A C 1
ATOM 769 O O . GLN A 1 89 ? -8.523 -7.047 -8.588 1.00 86.94 89 GLN A O 1
ATOM 774 N N . LEU A 1 90 ? -7.352 -5.209 -8.020 1.00 85.50 90 LEU A N 1
ATOM 775 C CA . LEU A 1 90 ? -8.108 -4.924 -6.797 1.00 85.50 90 LEU A CA 1
ATOM 776 C C . LEU A 1 90 ? -9.548 -4.493 -7.107 1.00 85.50 90 LEU A C 1
ATOM 778 O O . LEU A 1 90 ? -10.481 -4.922 -6.421 1.00 85.50 90 LEU A O 1
ATOM 782 N N . MET A 1 91 ? -9.757 -3.716 -8.171 1.00 84.25 91 MET A N 1
ATOM 783 C CA . MET A 1 91 ? -11.097 -3.359 -8.642 1.00 84.25 91 MET A CA 1
ATOM 784 C C . MET A 1 91 ? -11.877 -4.587 -9.121 1.00 84.25 91 MET A C 1
ATOM 786 O O . MET A 1 91 ? -13.032 -4.767 -8.732 1.00 84.25 91 MET A O 1
ATOM 790 N N . ALA A 1 92 ? -11.243 -5.483 -9.881 1.00 83.75 92 ALA A N 1
ATOM 791 C CA . ALA A 1 92 ? -11.840 -6.747 -10.314 1.00 83.75 92 ALA A CA 1
ATOM 792 C C . ALA A 1 92 ? -12.190 -7.665 -9.128 1.00 83.75 92 ALA A C 1
ATOM 794 O O . ALA A 1 92 ? -13.152 -8.433 -9.178 1.00 83.75 92 ALA A O 1
ATOM 795 N N . TRP A 1 93 ? -11.452 -7.566 -8.018 1.00 82.75 93 TRP A N 1
ATOM 796 C CA . TRP A 1 93 ? -11.790 -8.239 -6.760 1.00 82.75 93 TRP A CA 1
ATOM 797 C C . TRP A 1 93 ? -12.916 -7.558 -5.968 1.00 82.75 93 TRP A C 1
ATOM 799 O O . TRP A 1 93 ? -13.391 -8.122 -4.978 1.00 82.75 93 TRP A O 1
ATOM 809 N N . GLY A 1 94 ? -13.389 -6.397 -6.421 1.00 82.56 94 GLY A N 1
ATOM 810 C CA . GLY A 1 94 ? -14.511 -5.664 -5.846 1.00 82.56 94 GLY A CA 1
ATOM 811 C C . GLY A 1 94 ? -14.118 -4.678 -4.747 1.00 82.56 94 GLY A C 1
ATOM 812 O O . GLY A 1 94 ? -14.957 -4.379 -3.891 1.00 82.56 94 GLY A O 1
ATOM 813 N N . PHE A 1 95 ? -12.866 -4.212 -4.724 1.00 83.69 95 PHE A N 1
ATOM 814 C CA . PHE A 1 95 ? -12.413 -3.143 -3.831 1.00 83.69 95 PHE A CA 1
ATOM 815 C C . PHE A 1 95 ? -12.580 -1.762 -4.468 1.00 83.69 95 PHE A C 1
ATOM 817 O O . PHE A 1 95 ? -12.540 -1.615 -5.688 1.00 83.69 95 PHE A O 1
ATOM 824 N N . ASN A 1 96 ? -12.760 -0.744 -3.626 1.00 81.88 96 ASN A N 1
ATOM 825 C CA . ASN A 1 96 ? -12.897 0.642 -4.057 1.00 81.88 96 ASN A CA 1
ATOM 826 C C . ASN A 1 96 ? -11.586 1.399 -3.797 1.00 81.88 96 ASN A C 1
ATOM 828 O O . ASN A 1 96 ? -11.281 1.733 -2.653 1.00 81.88 96 ASN A O 1
ATOM 832 N N . ILE A 1 97 ? -10.804 1.650 -4.849 1.00 84.25 97 ILE A N 1
ATOM 833 C CA . ILE A 1 97 ? -9.464 2.248 -4.754 1.00 84.25 97 ILE A CA 1
ATOM 834 C C . ILE A 1 97 ? -9.510 3.738 -5.125 1.00 84.25 97 ILE A C 1
ATOM 836 O O . ILE A 1 97 ? -10.071 4.128 -6.145 1.00 84.25 97 ILE A O 1
ATOM 840 N N . LEU A 1 98 ? -8.874 4.590 -4.318 1.00 82.50 98 LEU A N 1
ATOM 841 C CA . LEU A 1 98 ? -8.835 6.047 -4.489 1.00 82.50 98 LEU A CA 1
ATOM 842 C C . LEU A 1 98 ? -7.958 6.528 -5.653 1.00 82.50 98 LEU A C 1
ATOM 844 O O . LEU A 1 98 ? -8.116 7.675 -6.069 1.00 82.50 98 LEU A O 1
ATOM 848 N N . ASN A 1 99 ? -7.031 5.704 -6.161 1.00 74.00 99 ASN A N 1
ATOM 849 C CA . ASN A 1 99 ? -6.097 6.055 -7.247 1.00 74.00 99 ASN A CA 1
ATOM 850 C C . ASN A 1 99 ? -6.794 6.516 -8.533 1.00 74.00 99 ASN A C 1
ATOM 852 O O . ASN A 1 99 ? -6.186 7.196 -9.360 1.00 74.00 99 ASN A O 1
ATOM 856 N N . TYR A 1 100 ? -8.079 6.200 -8.689 1.00 52.56 100 TYR A N 1
ATOM 857 C CA . TYR A 1 100 ? -8.876 6.614 -9.827 1.00 52.56 100 TYR A CA 1
ATOM 858 C C . TYR A 1 100 ? -9.535 7.983 -9.595 1.00 52.56 100 TYR A C 1
ATOM 860 O O . TYR A 1 100 ? -10.671 8.080 -9.136 1.00 52.56 100 TYR A O 1
ATOM 868 N N . ASN A 1 101 ? -8.813 9.060 -9.920 1.00 44.31 101 ASN A N 1
ATOM 869 C CA . ASN A 1 101 ? -9.404 10.229 -10.585 1.00 44.31 101 ASN A CA 1
ATOM 870 C C . ASN A 1 101 ? -8.331 11.223 -11.054 1.00 44.31 101 ASN A C 1
ATOM 872 O O . ASN A 1 101 ? -7.973 12.165 -10.347 1.00 44.31 101 ASN A O 1
ATOM 876 N N . LYS A 1 102 ? -7.875 11.055 -12.300 1.00 39.66 102 LYS A N 1
ATOM 877 C CA . LYS A 1 102 ? -7.336 12.170 -13.098 1.00 39.66 102 LYS A CA 1
ATOM 878 C C . LYS A 1 102 ? -8.157 12.500 -14.350 1.00 39.66 102 LYS A C 1
ATOM 880 O O . LYS A 1 102 ? -7.934 13.563 -14.913 1.00 39.66 102 LYS A O 1
ATOM 885 N N . SER A 1 103 ? -9.132 11.680 -14.758 1.00 33.09 103 SER A N 1
ATOM 886 C CA . SER A 1 103 ? -9.897 11.950 -15.992 1.00 33.09 103 SER A CA 1
ATOM 887 C C . SER A 1 103 ? -11.386 11.602 -15.981 1.00 33.09 103 SER A C 1
ATOM 889 O O . SER A 1 103 ? -12.077 11.971 -16.928 1.00 33.09 103 SER A O 1
ATOM 891 N N . SER A 1 104 ? -11.940 10.965 -14.947 1.00 34.25 104 SER A N 1
ATOM 892 C CA . SER A 1 104 ? -13.371 10.658 -14.964 1.00 34.25 104 SER A CA 1
ATOM 893 C C . SER A 1 104 ? -14.166 11.717 -14.204 1.00 34.25 104 SER A C 1
ATOM 895 O O . SER A 1 104 ? -13.867 12.075 -13.066 1.00 34.25 104 SER A O 1
ATOM 897 N N . LYS A 1 105 ? -15.233 12.209 -14.827 1.00 30.95 105 LYS A N 1
ATOM 898 C CA . LYS A 1 105 ? -16.313 12.981 -14.203 1.00 30.95 105 LYS A CA 1
ATOM 899 C C . LYS A 1 105 ? -17.076 12.159 -13.140 1.00 30.95 105 LYS A C 1
ATOM 901 O O . LYS A 1 105 ? -18.277 12.335 -12.987 1.00 30.95 105 LYS A O 1
ATOM 906 N N . ALA A 1 106 ? -16.419 11.286 -12.373 1.00 36.88 106 ALA A N 1
ATOM 907 C CA . ALA A 1 106 ? -16.989 10.588 -11.226 1.00 36.88 106 ALA A CA 1
ATOM 908 C C . ALA A 1 106 ? -17.044 11.523 -10.003 1.00 36.88 106 ALA A C 1
ATOM 910 O O . ALA A 1 106 ? -16.489 11.261 -8.938 1.00 36.88 106 ALA A O 1
ATOM 911 N N . LYS A 1 107 ? -17.739 12.651 -10.172 1.00 36.84 107 LYS A N 1
ATOM 912 C CA . LYS A 1 107 ? -18.545 13.243 -9.109 1.00 36.84 107 LYS A CA 1
ATOM 913 C C . LYS A 1 107 ? -19.855 12.462 -9.115 1.00 36.84 107 LYS A C 1
ATOM 915 O O . LYS A 1 107 ? -20.761 12.880 -9.818 1.00 36.84 107 LYS A O 1
ATOM 920 N N . GLN A 1 108 ? -19.928 11.330 -8.418 1.00 32.84 108 GLN A N 1
ATOM 921 C CA . GLN A 1 108 ? -21.164 10.731 -7.887 1.00 32.84 108 GLN A CA 1
ATOM 922 C C . GLN A 1 108 ? -20.878 9.313 -7.384 1.00 32.84 108 GLN A C 1
ATOM 924 O O . GLN A 1 108 ? -20.349 8.481 -8.111 1.00 32.84 108 GLN A O 1
ATOM 929 N N . GLY A 1 109 ? -21.283 9.048 -6.143 1.00 30.91 109 GLY A N 1
ATOM 930 C CA . GLY A 1 109 ? -21.553 7.696 -5.668 1.00 30.91 109 GLY A CA 1
ATOM 931 C C . GLY A 1 109 ? -20.354 6.934 -5.119 1.00 30.91 109 GLY A C 1
ATOM 932 O O . GLY A 1 109 ? -19.833 6.031 -5.765 1.00 30.91 109 GLY A O 1
ATOM 933 N N . TRP A 1 110 ? -20.025 7.175 -3.847 1.00 39.34 110 TRP A N 1
ATOM 934 C CA . TRP A 1 110 ? -19.637 6.062 -2.981 1.00 39.34 110 TRP A CA 1
ATOM 935 C C . TRP A 1 110 ? -20.820 5.089 -2.935 1.00 39.34 110 TRP A C 1
ATOM 937 O O . TRP A 1 110 ? -21.691 5.191 -2.074 1.00 39.34 110 TRP A O 1
ATOM 947 N N . PHE A 1 111 ? -20.889 4.159 -3.884 1.00 36.84 111 PHE A N 1
ATOM 948 C CA . PHE A 1 111 ? -21.725 2.985 -3.711 1.00 36.84 111 PHE A CA 1
ATOM 949 C C . PHE A 1 111 ? -21.054 2.135 -2.636 1.00 36.84 111 PHE A C 1
ATOM 951 O O . PHE A 1 111 ? -20.181 1.316 -2.917 1.00 36.84 111 PHE A O 1
ATOM 958 N N . TYR A 1 112 ? -21.463 2.358 -1.388 1.00 40.69 112 TYR A N 1
ATOM 959 C CA . TYR A 1 112 ? -21.330 1.391 -0.307 1.00 40.69 112 TYR A CA 1
ATOM 960 C C . TYR A 1 112 ? -22.096 0.127 -0.735 1.00 40.69 112 TYR A C 1
ATOM 962 O O . TYR A 1 112 ? -23.262 -0.069 -0.400 1.00 40.69 112 TYR A O 1
ATOM 970 N N . LYS A 1 113 ? -21.474 -0.727 -1.554 1.00 39.47 113 LYS A N 1
ATOM 971 C CA . LYS A 1 113 ? -21.982 -2.077 -1.802 1.00 39.47 113 LYS A CA 1
ATOM 972 C C . LYS A 1 113 ? -21.575 -2.934 -0.613 1.00 39.47 113 LYS A C 1
ATOM 974 O O . LYS A 1 113 ? -20.436 -3.387 -0.517 1.00 39.47 113 LYS A O 1
ATOM 979 N N . GLN A 1 114 ? -22.525 -3.099 0.303 1.00 44.78 114 GLN A N 1
ATOM 980 C CA . GLN A 1 114 ? -22.425 -4.016 1.429 1.00 44.78 114 GLN A CA 1
ATOM 981 C C . GLN A 1 114 ? -22.081 -5.447 0.980 1.00 44.78 114 GLN A C 1
ATOM 983 O O . GLN A 1 114 ? -22.516 -5.912 -0.073 1.00 44.78 114 GLN A O 1
ATOM 988 N N . ASN A 1 115 ? -21.374 -6.134 1.884 1.00 47.50 115 ASN A N 1
ATOM 989 C CA . ASN A 1 115 ? -21.248 -7.585 2.047 1.00 47.50 115 ASN A CA 1
ATOM 990 C C . ASN A 1 115 ? -20.486 -8.381 0.981 1.00 47.50 115 ASN A C 1
ATOM 992 O O . ASN A 1 115 ? -21.092 -8.843 0.023 1.00 47.50 115 ASN A O 1
ATOM 996 N N . LYS A 1 116 ? -19.201 -8.679 1.263 1.00 48.69 116 LYS A N 1
ATOM 997 C CA . LYS A 1 116 ? -18.579 -10.030 1.203 1.00 48.69 116 LYS A CA 1
ATOM 998 C C . LYS A 1 116 ? -17.357 -10.084 2.150 1.00 48.69 116 LYS A C 1
ATOM 1000 O O . LYS A 1 116 ? -16.726 -9.046 2.344 1.00 48.69 116 LYS A O 1
ATOM 1005 N N . PRO A 1 117 ? -16.963 -11.248 2.708 1.00 47.25 117 PRO A N 1
ATOM 1006 C CA . PRO A 1 117 ? -15.735 -11.383 3.498 1.00 47.25 117 PRO A CA 1
ATOM 1007 C C . PRO A 1 117 ? -14.512 -11.346 2.565 1.00 47.25 117 PRO A C 1
ATOM 1009 O O . PRO A 1 117 ? -14.017 -12.368 2.083 1.00 47.25 117 PRO A O 1
ATOM 1012 N N . LYS A 1 118 ? -14.051 -10.137 2.229 1.00 59.88 118 LYS A N 1
ATOM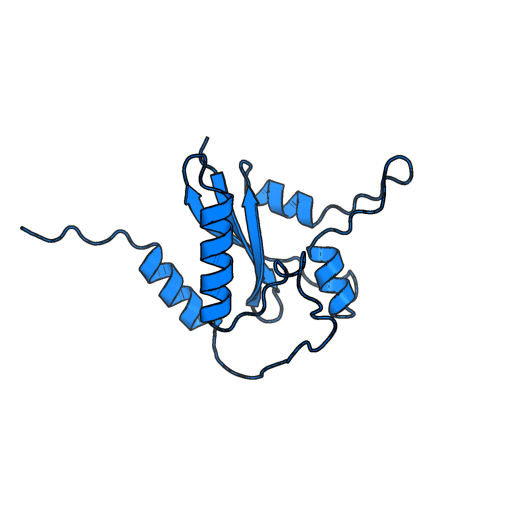 1013 C CA . LYS A 1 118 ? -13.036 -9.936 1.182 1.00 59.88 118 LYS A CA 1
ATOM 1014 C C . LYS A 1 118 ? -11.601 -10.117 1.673 1.00 59.88 118 LYS A C 1
ATOM 1016 O O . LYS A 1 118 ? -10.773 -10.552 0.886 1.00 59.88 118 LYS A O 1
ATOM 1021 N N . MET A 1 119 ? -11.308 -9.875 2.953 1.00 56.47 119 MET A N 1
ATOM 1022 C CA . MET A 1 119 ? -9.939 -9.962 3.491 1.00 56.47 119 MET A CA 1
ATOM 1023 C C . MET A 1 119 ? -9.352 -11.371 3.478 1.00 56.47 119 MET A C 1
ATOM 1025 O O . MET A 1 119 ? -8.234 -11.557 3.016 1.00 56.47 119 MET A O 1
ATOM 1029 N N . LEU A 1 120 ? -10.103 -12.376 3.942 1.00 56.59 120 LEU A N 1
ATOM 1030 C CA . LEU A 1 120 ? -9.621 -13.760 3.955 1.00 56.59 120 LEU A CA 1
ATOM 1031 C C . LEU A 1 120 ? -9.412 -14.270 2.519 1.00 56.59 120 LEU A C 1
ATOM 1033 O O . LEU A 1 120 ? -8.389 -14.866 2.196 1.00 56.59 120 LEU A O 1
ATOM 1037 N N . THR A 1 121 ? -10.345 -13.933 1.627 1.00 62.41 121 THR A N 1
ATOM 1038 C CA . THR A 1 121 ? -10.248 -14.237 0.195 1.00 62.41 121 THR A CA 1
ATOM 1039 C C . THR A 1 121 ? -9.061 -13.522 -0.461 1.00 62.41 121 THR A C 1
ATOM 1041 O O . THR A 1 121 ? -8.347 -14.129 -1.252 1.00 62.41 121 THR A O 1
ATOM 1044 N N . MET A 1 122 ? -8.817 -12.251 -0.127 1.00 66.19 122 MET A N 1
ATOM 1045 C CA . MET A 1 122 ? -7.671 -11.474 -0.604 1.00 66.19 122 MET A CA 1
ATOM 1046 C C . MET A 1 122 ? -6.357 -12.058 -0.092 1.00 66.19 122 MET A C 1
ATOM 1048 O O . MET A 1 122 ? -5.453 -12.257 -0.890 1.00 66.19 122 MET A O 1
ATOM 1052 N N . TYR A 1 123 ? -6.267 -12.403 1.195 1.00 64.06 123 TYR A N 1
ATOM 1053 C CA . TYR A 1 123 ? -5.104 -13.074 1.776 1.00 64.06 123 TYR A CA 1
ATOM 1054 C C . TYR A 1 123 ? -4.793 -14.382 1.041 1.00 64.06 123 TYR A C 1
ATOM 1056 O O . TYR A 1 123 ? -3.659 -14.581 0.618 1.00 64.06 123 TYR A O 1
ATOM 1064 N N . TYR A 1 124 ? -5.791 -15.239 0.796 1.00 66.38 124 TYR A N 1
ATOM 1065 C CA . TYR A 1 124 ? -5.587 -16.472 0.027 1.00 66.38 124 TYR A CA 1
ATOM 1066 C C . TYR A 1 124 ? -5.212 -16.213 -1.441 1.00 66.38 124 TYR A C 1
ATOM 1068 O O . TYR A 1 124 ? -4.389 -16.938 -1.997 1.00 66.38 124 TYR A O 1
ATOM 1076 N N . ARG A 1 125 ? -5.772 -15.176 -2.080 1.00 67.31 125 ARG A N 1
ATOM 1077 C CA . ARG A 1 125 ? -5.428 -14.792 -3.462 1.00 67.31 125 ARG A CA 1
ATOM 1078 C C . ARG A 1 125 ? -4.007 -14.243 -3.573 1.00 67.31 125 ARG A C 1
ATOM 1080 O O . ARG A 1 125 ? -3.285 -14.675 -4.467 1.00 67.31 125 ARG A O 1
ATOM 1087 N N . LEU A 1 126 ? -3.611 -13.358 -2.656 1.00 67.50 126 LEU A N 1
ATOM 1088 C CA . LEU A 1 126 ? -2.254 -12.820 -2.551 1.00 67.50 126 LEU A CA 1
ATOM 1089 C C . LEU A 1 126 ? -1.263 -13.935 -2.243 1.00 67.50 126 LEU A C 1
ATOM 1091 O O . LEU A 1 126 ? -0.278 -14.066 -2.951 1.00 67.50 126 LEU A O 1
ATOM 1095 N N . LYS A 1 127 ? -1.561 -14.808 -1.275 1.00 64.94 127 LYS A N 1
ATOM 1096 C CA . LYS A 1 127 ? -0.721 -15.970 -0.963 1.00 64.94 127 LYS A CA 1
ATOM 1097 C C . LYS A 1 127 ? -0.500 -16.854 -2.195 1.00 64.94 127 LYS A C 1
ATOM 1099 O O . LYS A 1 127 ? 0.630 -17.211 -2.478 1.00 64.94 127 LYS A O 1
ATOM 1104 N N . LYS A 1 128 ? -1.542 -17.115 -2.991 1.00 65.75 128 LYS A N 1
ATOM 1105 C CA . LYS A 1 128 ? -1.418 -17.871 -4.249 1.00 65.75 128 LYS A CA 1
ATOM 1106 C C . LYS A 1 128 ? -0.557 -17.169 -5.315 1.00 65.75 128 LYS A C 1
ATOM 1108 O O . LYS A 1 128 ? 0.042 -17.854 -6.134 1.00 65.75 128 LYS A O 1
ATOM 1113 N N . HIS A 1 129 ? -0.541 -15.835 -5.349 1.00 61.06 129 HIS A N 1
ATOM 1114 C CA . HIS A 1 129 ? 0.257 -15.063 -6.316 1.00 61.06 129 HIS A CA 1
ATOM 1115 C C . HIS A 1 129 ? 1.708 -14.868 -5.858 1.00 61.06 129 HIS A C 1
ATOM 1117 O O . HIS A 1 129 ? 2.598 -14.805 -6.696 1.00 61.06 129 HIS A O 1
ATOM 1123 N N . LEU A 1 130 ? 1.930 -14.795 -4.544 1.00 54.78 130 LEU A N 1
ATOM 1124 C CA . LEU A 1 130 ? 3.240 -14.606 -3.918 1.00 54.78 130 LEU A CA 1
ATOM 1125 C C . LEU A 1 130 ? 3.971 -15.933 -3.648 1.00 54.78 130 LEU A C 1
ATOM 1127 O O . LEU A 1 130 ? 5.163 -15.926 -3.353 1.00 54.78 130 LEU A O 1
ATOM 1131 N N . GLU A 1 131 ? 3.282 -17.075 -3.723 1.00 56.50 131 GLU A N 1
ATOM 1132 C CA . GLU A 1 131 ? 3.919 -18.389 -3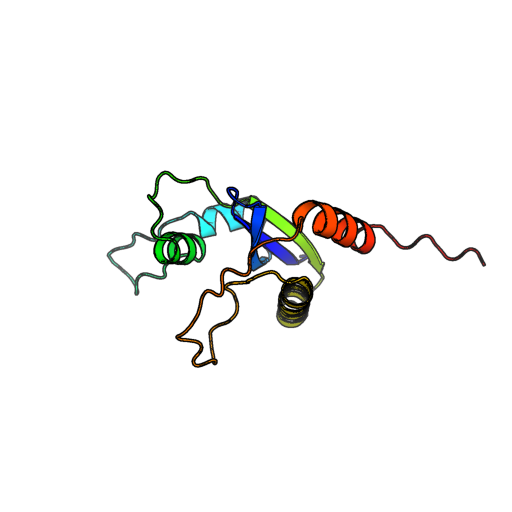.653 1.00 56.50 131 GLU A CA 1
ATOM 1133 C C . GLU A 1 131 ? 4.696 -18.673 -4.953 1.00 56.50 131 GLU A C 1
ATOM 1135 O O . GLU A 1 131 ? 4.118 -18.592 -6.043 1.00 56.50 131 GLU A O 1
ATOM 1140 N N . PRO A 1 132 ? 5.990 -19.043 -4.877 1.00 50.47 132 PRO A N 1
ATOM 1141 C CA . PRO A 1 132 ? 6.742 -19.434 -6.059 1.00 50.47 132 PRO A CA 1
ATOM 1142 C C . PRO A 1 132 ? 6.057 -20.639 -6.707 1.00 50.47 132 PRO A C 1
ATOM 1144 O O . PRO A 1 132 ? 5.755 -21.633 -6.037 1.00 50.47 132 PRO A O 1
ATOM 1147 N N . LYS A 1 133 ? 5.798 -20.560 -8.019 1.00 55.56 133 LYS A N 1
ATOM 1148 C CA . LYS A 1 133 ? 5.266 -21.702 -8.772 1.00 55.56 133 LYS A CA 1
ATOM 1149 C C . LYS A 1 133 ? 6.218 -22.876 -8.560 1.00 55.56 133 LYS A C 1
ATOM 1151 O O . LYS A 1 133 ? 7.403 -22.766 -8.873 1.00 55.56 133 LYS A O 1
ATOM 1156 N N . LYS A 1 134 ? 5.707 -23.985 -8.012 1.00 51.97 134 LYS A N 1
ATOM 1157 C CA . LYS A 1 134 ? 6.480 -25.228 -7.901 1.00 51.97 134 LYS A CA 1
ATOM 1158 C C . LYS A 1 134 ? 7.071 -25.541 -9.281 1.00 51.97 134 LYS A C 1
ATOM 1160 O O . LYS A 1 134 ? 6.323 -25.438 -10.259 1.00 51.97 134 LYS A O 1
ATOM 1165 N N . PRO A 1 135 ? 8.366 -25.891 -9.378 1.00 48.72 135 PRO A N 1
ATOM 1166 C CA . PRO A 1 135 ? 8.933 -26.305 -10.649 1.00 48.72 135 PRO A CA 1
ATOM 1167 C C . PRO A 1 135 ? 8.089 -27.464 -11.172 1.00 48.72 135 PRO A C 1
ATOM 1169 O O . PRO A 1 135 ? 7.794 -28.411 -10.438 1.00 48.72 135 PRO A O 1
ATOM 1172 N N . VAL A 1 136 ? 7.627 -27.333 -12.413 1.00 57.22 136 VAL A N 1
ATOM 1173 C CA . VAL A 1 136 ? 6.968 -28.426 -13.119 1.00 57.22 136 VAL A CA 1
ATOM 1174 C C . VAL A 1 136 ? 8.022 -29.520 -13.218 1.00 57.22 136 VAL A C 1
ATOM 1176 O O . VAL A 1 136 ? 9.054 -29.313 -13.851 1.00 57.22 136 VAL A O 1
ATOM 1179 N N . ALA A 1 137 ? 7.817 -30.621 -12.493 1.00 55.56 137 ALA A N 1
ATOM 1180 C CA . ALA A 1 137 ? 8.673 -31.789 -12.614 1.00 55.56 137 ALA A CA 1
ATOM 1181 C C . ALA A 1 137 ? 8.607 -32.251 -14.075 1.00 55.56 137 ALA A C 1
ATOM 1183 O O . ALA A 1 137 ? 7.509 -32.475 -14.591 1.00 55.56 137 ALA A O 1
ATOM 1184 N N . ALA A 1 138 ? 9.770 -32.264 -14.724 1.00 53.09 138 ALA A N 1
ATOM 1185 C CA . ALA A 1 138 ? 9.966 -32.804 -16.062 1.00 53.09 138 ALA A CA 1
ATOM 1186 C C . ALA A 1 138 ? 9.861 -34.333 -16.048 1.00 53.09 138 ALA A C 1
ATOM 1188 O O . ALA A 1 138 ? 10.240 -34.931 -15.012 1.00 53.09 138 ALA A O 1
#

Foldseek 3Di:
DKKFKKFWAFPPLRATAAIAIDPDDQVVVLVVLVDQPPPPDDDDRPNRPVRVVCVVVVHDPPDDRIDMDTQDIGDDDCRVVVRVVVVVVSVVLPGHYPPPDPDDPPPDDPPPPDDDPSVVVVVVVSCVVPDPDDPPDD